Protein AF-A0A250X9N7-F1 (afdb_monomer_lite)

Foldseek 3Di:
DDDDDDPPPPPPDDPPPPCPPVVVVVLVVLLVVLLPDQAAEAEADPVSVLLLALSSLSSLVSNCVNPNLQRYAYHDDDLPVCLVPHDNLNHDYPDPVSVPPSQVVCCVPQRRVRSSVSVNVSSVVNVVVVVVVVCDPPPPD

Sequence (141 aa):
MWSTCSLARPPKQHPYENRGCLLNDDVSNLGKVLEATKQTLFSLDTGYVSLNRILCLFEVWKTFEAKSPSGLCVLMLDVAELFNTFDISLANATQPADMERIPREIEENIGSVQLNLRLKDALVTSADHKASNRHGPGKDT

Secondary structure (DSSP, 8-state):
-------PPPP---TTS--HHHHHHHHHHHHHHHHHSS-EEEEPPTT-GGGGBHHHHHHHHHHHHHH-GGGEEEE-S-HHHHHHH--GGG-B-SSHHHHHHHHHHHHHHT-HHHHHHHHHHHHHHHHHHHHHTTSPPP---

Organism: NCBI:txid1157962

Radius of gyration: 22.57 Å; chains: 1; bounding box: 67×36×76 Å

pLDDT: mean 70.38, std 16.71, range [30.61, 89.88]

Structure (mmCIF, N/CA/C/O backbone):
data_AF-A0A250X9N7-F1
#
_entry.id   AF-A0A250X9N7-F1
#
loop_
_atom_site.group_PDB
_atom_site.id
_atom_site.type_symbol
_atom_site.label_atom_id
_atom_site.label_alt_id
_atom_site.label_comp_id
_atom_site.label_asym_id
_atom_site.label_entity_id
_atom_site.label_seq_id
_atom_site.pdbx_PDB_ins_code
_atom_site.Cartn_x
_atom_site.Cartn_y
_atom_site.Cartn_z
_atom_site.occupancy
_atom_site.B_iso_or_equiv
_atom_site.auth_seq_id
_atom_site.auth_comp_id
_atom_site.auth_asym_id
_atom_site.auth_atom_id
_atom_site.pdbx_PDB_model_num
ATOM 1 N N . MET A 1 1 ? -53.855 11.252 40.589 1.00 37.38 1 MET A N 1
ATOM 2 C CA . MET A 1 1 ? -52.931 10.271 39.982 1.00 37.38 1 MET A CA 1
ATOM 3 C C . MET A 1 1 ? -53.247 10.181 38.493 1.00 37.38 1 MET A C 1
ATOM 5 O O . MET A 1 1 ? -54.402 9.941 38.182 1.00 37.38 1 MET A O 1
ATOM 9 N N . TRP A 1 2 ? -52.219 10.408 37.654 1.00 30.61 2 TRP A N 1
ATOM 10 C CA . TRP A 1 2 ? -52.098 10.204 36.187 1.00 30.61 2 TRP A CA 1
ATOM 11 C C . TRP A 1 2 ? -52.883 11.222 35.327 1.00 30.61 2 TRP A C 1
ATOM 13 O O . TRP A 1 2 ? -54.099 11.165 35.256 1.00 30.61 2 TRP A O 1
ATOM 23 N N . SER A 1 3 ? -52.288 12.325 34.849 1.00 32.62 3 SER A N 1
ATOM 24 C CA . SER A 1 3 ? -51.246 12.505 33.808 1.00 32.62 3 SER A CA 1
ATOM 25 C C . SER A 1 3 ? -51.695 12.060 32.411 1.00 32.62 3 SER A C 1
ATOM 27 O O . SER A 1 3 ? -51.505 10.912 32.022 1.00 32.62 3 SER A O 1
ATOM 29 N N . THR A 1 4 ? -52.282 12.983 31.645 1.00 36.38 4 THR A N 1
ATOM 30 C CA . THR A 1 4 ? -52.492 12.842 30.198 1.00 36.38 4 THR A CA 1
ATOM 31 C C . THR A 1 4 ? -51.347 13.538 29.467 1.00 36.38 4 THR A C 1
ATOM 33 O O . THR A 1 4 ? -51.385 14.749 29.252 1.00 36.38 4 THR A O 1
ATOM 36 N N . CYS A 1 5 ? -50.316 12.772 29.102 1.00 33.03 5 CYS A N 1
ATOM 37 C CA . CYS A 1 5 ? -49.296 13.217 28.156 1.00 33.03 5 CYS A CA 1
ATOM 38 C C . CYS A 1 5 ? -49.833 13.119 26.725 1.00 33.03 5 CYS A C 1
ATOM 40 O O . CYS A 1 5 ? -50.339 12.084 26.293 1.00 33.03 5 CYS A O 1
ATOM 42 N N . SER A 1 6 ? -49.687 14.229 26.009 1.00 39.53 6 SER A N 1
ATOM 43 C CA . SER A 1 6 ? -49.978 14.439 24.599 1.00 39.53 6 SER A CA 1
ATOM 44 C C . SER A 1 6 ? -49.444 13.320 23.701 1.00 39.53 6 SER A C 1
ATOM 46 O O . SER A 1 6 ? -48.239 13.083 23.636 1.00 39.53 6 SER A O 1
ATOM 48 N N . LEU A 1 7 ? -50.331 12.697 22.923 1.00 42.03 7 LEU A N 1
ATOM 49 C CA . LEU A 1 7 ? -49.964 11.891 21.757 1.00 42.03 7 LEU A CA 1
ATOM 50 C C . LEU A 1 7 ? -49.553 12.818 20.603 1.00 42.03 7 LEU A C 1
ATOM 52 O O . LEU A 1 7 ? -50.269 12.976 19.616 1.00 42.03 7 LEU A O 1
ATOM 56 N N . ALA A 1 8 ? -48.381 13.440 20.725 1.00 41.56 8 ALA A N 1
ATOM 57 C CA . ALA A 1 8 ? -47.638 13.880 19.555 1.00 41.56 8 ALA A CA 1
ATOM 58 C C . ALA A 1 8 ? -46.999 12.628 18.940 1.00 41.56 8 ALA A C 1
ATOM 60 O O . ALA A 1 8 ? -46.197 11.953 19.587 1.00 41.56 8 ALA A O 1
ATOM 61 N N . ARG A 1 9 ? -47.381 12.274 17.705 1.00 40.34 9 ARG A N 1
ATOM 62 C CA . ARG A 1 9 ? -46.663 11.240 16.944 1.00 40.34 9 ARG A CA 1
ATOM 63 C C . ARG A 1 9 ? -45.192 11.661 16.860 1.00 40.34 9 ARG A C 1
ATOM 65 O O . ARG A 1 9 ? -44.951 12.795 16.440 1.00 40.34 9 ARG A O 1
ATOM 72 N N . PRO A 1 10 ? -44.223 10.797 17.200 1.00 42.75 10 PRO A N 1
ATOM 73 C CA . PRO A 1 10 ? -42.838 11.116 16.910 1.00 42.75 10 PRO A CA 1
ATOM 74 C C . PRO A 1 10 ? -42.681 11.273 15.388 1.00 42.75 10 PRO A C 1
ATOM 76 O O . PRO A 1 10 ? -43.303 10.516 14.626 1.00 42.75 10 PRO A O 1
ATOM 79 N N . PRO A 1 11 ? -41.900 12.260 14.916 1.00 40.66 11 PRO A N 1
ATOM 80 C CA . PRO A 1 11 ? -41.551 12.339 13.508 1.00 40.66 11 PRO A CA 1
ATOM 81 C C . PRO A 1 11 ? -40.846 11.037 13.126 1.00 40.66 11 PRO A C 1
ATOM 83 O O . PRO A 1 11 ? -40.051 10.502 13.898 1.00 40.66 11 PRO A O 1
ATOM 86 N N . LYS A 1 12 ? -41.181 10.498 11.950 1.00 44.81 12 LYS A N 1
ATOM 87 C CA . LYS A 1 12 ? -40.527 9.312 11.392 1.00 44.81 12 LYS A CA 1
ATOM 88 C C . LYS A 1 12 ? -39.020 9.571 11.369 1.00 44.81 12 LYS A C 1
ATOM 90 O O . LYS A 1 12 ? -38.553 10.353 10.545 1.00 44.81 12 LYS A O 1
ATOM 95 N N . GLN A 1 13 ? -38.284 8.947 12.283 1.00 39.59 13 GLN A N 1
ATOM 96 C CA . GLN A 1 13 ? -36.830 8.978 12.270 1.00 39.59 13 GLN A CA 1
ATOM 97 C C . GLN A 1 13 ? -36.371 8.301 10.978 1.00 39.59 13 GLN A C 1
ATOM 99 O O . GLN A 1 13 ? -36.675 7.135 10.720 1.00 39.59 13 GLN A O 1
ATOM 104 N N . HIS A 1 14 ? -35.706 9.074 10.124 1.00 41.53 14 HIS A N 1
ATOM 105 C CA . HIS A 1 14 ? -34.986 8.546 8.976 1.00 41.53 14 HIS A CA 1
ATOM 106 C C . HIS A 1 14 ? -33.895 7.579 9.479 1.00 41.53 14 HIS A C 1
ATOM 108 O O . HIS A 1 14 ? -33.244 7.876 10.480 1.00 41.53 14 HIS A O 1
ATOM 114 N N . PRO A 1 15 ? -33.631 6.452 8.795 1.00 43.22 15 PRO A N 1
ATOM 115 C CA . PRO A 1 15 ? -32.770 5.373 9.298 1.00 43.22 15 PRO A CA 1
ATOM 116 C C . PRO A 1 15 ? -31.260 5.697 9.298 1.00 43.22 15 PRO A C 1
ATOM 118 O O . PRO A 1 15 ? -30.433 4.792 9.302 1.00 43.22 15 PRO A O 1
ATOM 121 N N . TYR A 1 16 ? -30.866 6.971 9.278 1.00 43.56 16 TYR A N 1
ATOM 122 C CA . TYR A 1 16 ? -29.473 7.376 9.064 1.00 43.56 16 TYR A CA 1
ATOM 123 C C . TYR A 1 16 ? -28.760 7.924 10.305 1.00 43.56 16 TYR A C 1
ATOM 125 O O . TYR A 1 16 ? -27.580 8.257 10.201 1.00 43.56 16 TYR A O 1
ATOM 133 N N . GLU A 1 17 ? -29.424 7.993 11.461 1.00 39.72 17 GLU A N 1
ATOM 134 C CA . GLU A 1 17 ? -28.874 8.625 12.674 1.00 39.72 17 GLU A CA 1
ATOM 135 C C . GLU A 1 17 ? -28.034 7.695 13.569 1.00 39.72 17 GLU A C 1
ATOM 137 O O . GLU A 1 17 ? -27.679 8.068 14.680 1.00 39.72 17 GLU A O 1
ATOM 142 N N . ASN A 1 18 ? -27.637 6.509 13.093 1.00 41.56 18 ASN A N 1
ATOM 143 C CA . ASN A 1 18 ? -26.792 5.591 13.872 1.00 41.56 18 ASN A CA 1
ATOM 144 C C . ASN A 1 18 ? -25.655 4.966 13.038 1.00 41.56 18 ASN A C 1
ATOM 146 O O . ASN A 1 18 ? -25.489 3.752 12.971 1.00 41.56 18 ASN A O 1
ATOM 150 N N . ARG A 1 19 ? -24.866 5.805 12.351 1.00 43.62 19 ARG A N 1
ATOM 151 C CA . ARG A 1 19 ? -23.739 5.370 11.495 1.00 43.62 19 ARG A CA 1
ATOM 152 C C . ARG A 1 19 ? -22.372 5.319 12.188 1.00 43.62 19 ARG A C 1
ATOM 154 O O . ARG A 1 19 ? -21.379 5.082 11.520 1.00 43.62 19 ARG A O 1
ATOM 161 N N . GLY A 1 20 ? -22.298 5.495 13.508 1.00 42.78 20 GLY A N 1
ATOM 162 C CA . GLY A 1 20 ? -21.026 5.367 14.236 1.00 42.78 20 GLY A CA 1
ATOM 163 C C . GLY A 1 20 ? -20.526 3.920 14.344 1.00 42.78 20 GLY A C 1
ATOM 164 O O . GLY A 1 20 ? -19.326 3.678 14.304 1.00 42.78 20 GLY A O 1
ATOM 165 N N . CYS A 1 21 ? -21.444 2.953 14.443 1.00 42.19 21 CYS A N 1
ATOM 166 C CA . CYS A 1 21 ? -21.114 1.543 14.687 1.00 42.19 21 CYS A CA 1
ATOM 167 C C . CYS A 1 21 ? -20.898 0.734 13.395 1.00 42.19 21 CYS A C 1
ATOM 169 O O . CYS A 1 21 ? -20.044 -0.139 13.367 1.00 42.19 21 CYS A O 1
ATOM 171 N N . LEU A 1 22 ? -21.622 1.062 12.317 1.00 46.16 22 LEU A N 1
ATOM 172 C CA . LEU A 1 22 ? -21.550 0.353 11.028 1.00 46.16 22 LEU A CA 1
ATOM 173 C C . LEU A 1 22 ? -20.207 0.537 10.292 1.00 46.16 22 LEU A C 1
ATOM 175 O O . LEU A 1 22 ? -19.823 -0.308 9.497 1.00 46.16 22 LEU A O 1
ATOM 179 N N . LEU A 1 23 ? -19.477 1.624 10.553 1.00 51.03 23 LEU A N 1
ATOM 180 C CA . LEU A 1 23 ? -18.278 1.983 9.781 1.00 51.03 23 LEU A CA 1
ATOM 181 C C . LEU A 1 23 ? -16.998 1.287 10.273 1.00 51.03 23 LEU A C 1
ATOM 183 O O . LEU A 1 23 ? -16.144 0.921 9.467 1.00 51.03 23 LEU A O 1
ATOM 187 N N . ASN A 1 24 ? -16.880 1.048 11.586 1.00 53.19 24 ASN A N 1
ATOM 188 C CA . ASN A 1 24 ? -15.830 0.174 12.124 1.00 53.19 24 ASN A CA 1
ATOM 189 C C . ASN A 1 24 ? -16.007 -1.264 11.621 1.00 53.19 24 ASN A C 1
ATOM 191 O O . ASN A 1 24 ? -15.014 -1.953 11.373 1.00 53.19 24 ASN A O 1
ATOM 195 N N . ASP A 1 25 ? -17.258 -1.691 11.427 1.00 61.44 25 ASP A N 1
ATOM 196 C CA . ASP A 1 25 ? -17.566 -2.974 10.805 1.00 61.44 25 ASP A CA 1
ATOM 197 C C . ASP A 1 25 ? -17.127 -2.991 9.338 1.00 61.44 25 ASP A C 1
ATOM 199 O O . ASP A 1 25 ? -16.530 -3.976 8.922 1.00 61.44 25 ASP A O 1
ATOM 203 N N . ASP A 1 26 ? -17.320 -1.917 8.565 1.00 73.50 26 ASP A N 1
ATOM 204 C CA . ASP A 1 26 ? -16.943 -1.878 7.144 1.00 73.50 26 ASP A CA 1
ATOM 205 C C . ASP A 1 26 ? -15.431 -2.046 6.917 1.00 73.50 26 ASP A C 1
ATOM 207 O O . ASP A 1 26 ? -15.021 -2.883 6.109 1.00 73.50 26 ASP A O 1
ATOM 211 N N . VAL A 1 27 ? -14.580 -1.325 7.658 1.00 75.69 27 VAL A N 1
ATOM 212 C CA . VAL A 1 27 ? -13.115 -1.458 7.511 1.00 75.69 27 VAL A CA 1
ATOM 213 C C . VAL A 1 27 ? -12.611 -2.793 8.069 1.00 75.69 27 VAL A C 1
ATOM 215 O O . VAL A 1 27 ? -11.738 -3.430 7.474 1.00 75.69 27 VAL A O 1
ATOM 218 N N . SER A 1 28 ? -13.204 -3.279 9.162 1.00 76.62 28 SER A N 1
ATOM 219 C CA . SER A 1 28 ? -12.893 -4.611 9.697 1.00 76.62 28 SER A CA 1
ATOM 220 C C . SER A 1 28 ? -13.314 -5.725 8.733 1.00 76.62 28 SER A C 1
ATOM 222 O O . SER A 1 28 ? -12.595 -6.708 8.552 1.00 76.62 28 SER A O 1
ATOM 224 N N . ASN A 1 29 ? -14.468 -5.578 8.080 1.00 83.44 29 ASN A N 1
ATOM 225 C CA . ASN A 1 29 ? -14.960 -6.509 7.069 1.00 83.44 29 ASN A CA 1
ATOM 226 C C . ASN A 1 29 ? -14.088 -6.467 5.815 1.00 83.44 29 ASN A C 1
ATOM 228 O O . ASN A 1 29 ? -13.787 -7.524 5.264 1.00 83.44 29 ASN A O 1
ATOM 232 N N . LEU A 1 30 ? -13.617 -5.286 5.407 1.00 82.44 30 LEU A N 1
ATOM 233 C CA . LEU A 1 30 ? -12.652 -5.147 4.321 1.00 82.44 30 LEU A CA 1
ATOM 234 C C . LEU A 1 30 ? -11.353 -5.903 4.628 1.00 82.44 30 LEU A C 1
ATOM 236 O O . LEU A 1 30 ? -10.874 -6.642 3.774 1.00 82.44 30 LEU A O 1
ATOM 240 N N . GLY A 1 31 ? -10.836 -5.810 5.858 1.00 83.44 31 GLY A N 1
ATOM 241 C CA . GLY A 1 31 ? -9.688 -6.609 6.305 1.00 83.44 31 GLY A CA 1
ATOM 242 C C . GLY A 1 31 ? -9.908 -8.116 6.116 1.00 83.44 31 GLY A C 1
ATOM 243 O O . GLY A 1 31 ? -9.108 -8.781 5.461 1.00 83.44 31 GLY A O 1
ATOM 244 N N . LYS A 1 32 ? -11.051 -8.639 6.578 1.00 85.50 32 LYS A N 1
ATOM 245 C CA . LYS A 1 32 ? -11.419 -10.061 6.408 1.00 85.50 32 LYS A CA 1
ATOM 246 C C . LYS A 1 32 ? -11.554 -10.471 4.938 1.00 85.50 32 LYS A C 1
ATOM 248 O O . LYS A 1 32 ? -11.154 -11.569 4.558 1.00 85.50 32 LYS A O 1
ATOM 253 N N . VAL A 1 33 ? -12.121 -9.604 4.096 1.00 86.50 33 VAL A N 1
ATOM 254 C CA . VAL A 1 33 ? -12.227 -9.848 2.647 1.00 86.50 33 VAL A CA 1
ATOM 255 C C . VAL A 1 33 ? -10.837 -9.917 2.020 1.00 86.50 33 VAL A C 1
ATOM 257 O O . VAL A 1 33 ? -10.560 -10.808 1.216 1.00 86.50 33 VAL A O 1
ATOM 260 N N . LEU A 1 34 ? -9.936 -9.015 2.406 1.00 87.31 34 LEU A N 1
ATOM 261 C CA . LEU A 1 34 ? -8.560 -9.040 1.930 1.00 87.31 34 LEU A CA 1
ATOM 262 C C . LEU A 1 34 ? -7.857 -10.320 2.374 1.00 87.31 34 LEU A C 1
ATOM 264 O O . LEU A 1 34 ? -7.209 -10.938 1.546 1.00 87.31 34 LEU A O 1
ATOM 268 N N . GLU A 1 35 ? -8.035 -10.796 3.599 1.00 86.56 35 GLU A N 1
ATOM 269 C CA . GLU A 1 35 ? -7.468 -12.082 4.034 1.00 86.56 35 GLU A CA 1
ATOM 270 C C . GLU A 1 35 ? -7.998 -13.278 3.223 1.00 86.56 35 GLU A C 1
ATOM 272 O O . GLU A 1 35 ? -7.233 -14.177 2.877 1.00 86.56 35 GLU A O 1
ATOM 277 N N . ALA A 1 36 ? -9.287 -13.275 2.869 1.00 87.06 36 ALA A N 1
ATOM 278 C CA . ALA A 1 36 ? -9.930 -14.376 2.147 1.00 87.06 36 ALA A CA 1
ATOM 279 C C . ALA A 1 36 ? -9.638 -14.407 0.633 1.00 87.06 36 ALA A C 1
ATOM 281 O O . ALA A 1 36 ? -9.808 -15.441 -0.017 1.00 87.06 36 ALA A O 1
ATOM 282 N N . THR A 1 37 ? -9.239 -13.282 0.037 1.00 86.38 37 THR A N 1
ATOM 283 C CA . THR A 1 37 ? -8.905 -13.220 -1.396 1.00 86.38 37 THR A CA 1
ATOM 284 C C . THR A 1 37 ? -7.537 -13.839 -1.677 1.00 86.38 37 THR A C 1
ATOM 286 O O . THR A 1 37 ? -6.686 -13.924 -0.803 1.00 86.38 37 THR A O 1
ATOM 289 N N . LYS A 1 38 ? -7.277 -14.256 -2.925 1.00 85.88 38 LYS A N 1
ATOM 290 C CA . LYS A 1 38 ? -5.954 -14.773 -3.328 1.00 85.88 38 LYS A CA 1
ATOM 291 C C . LYS A 1 38 ? -4.943 -13.659 -3.605 1.00 85.88 38 LYS A C 1
ATOM 293 O O . LYS A 1 38 ? -3.760 -13.819 -3.330 1.00 85.88 38 LYS A O 1
ATOM 298 N N . GLN A 1 39 ? -5.397 -12.551 -4.178 1.00 86.69 39 GLN A N 1
ATOM 299 C CA . GLN A 1 39 ? -4.553 -11.437 -4.599 1.00 86.69 39 GLN A CA 1
ATOM 300 C C . GLN A 1 39 ? -5.383 -10.153 -4.627 1.00 86.69 39 GLN A C 1
ATOM 302 O O . GLN A 1 39 ? -6.586 -10.210 -4.883 1.00 86.69 39 GLN A O 1
ATOM 307 N N . THR A 1 40 ? -4.731 -9.016 -4.408 1.00 88.88 40 THR A N 1
ATOM 308 C CA . THR A 1 40 ? -5.321 -7.683 -4.542 1.00 88.88 40 THR A CA 1
ATOM 309 C C . THR A 1 40 ? -4.761 -7.023 -5.795 1.00 88.88 40 THR A C 1
ATOM 311 O O . THR A 1 40 ? -3.544 -6.962 -5.980 1.00 88.88 40 THR A O 1
ATOM 314 N N . LEU A 1 41 ? -5.646 -6.542 -6.669 1.00 87.25 41 LEU A N 1
ATOM 315 C CA . LEU A 1 41 ? -5.271 -5.777 -7.853 1.00 87.25 41 LEU A CA 1
ATOM 316 C C . LEU A 1 41 ? -5.334 -4.289 -7.526 1.00 87.25 41 LEU A C 1
ATOM 318 O O . LEU A 1 41 ? -6.411 -3.763 -7.256 1.00 87.25 41 LEU A O 1
ATOM 322 N N . PHE A 1 42 ? -4.197 -3.610 -7.597 1.00 86.25 42 PHE A N 1
ATOM 323 C CA . PHE A 1 42 ? -4.108 -2.182 -7.346 1.00 86.25 42 PHE A CA 1
ATOM 324 C C . PHE A 1 42 ? -3.843 -1.436 -8.652 1.00 86.25 42 PHE A C 1
ATOM 326 O O . PHE A 1 42 ? -2.767 -1.536 -9.237 1.00 86.25 42 PHE A O 1
ATOM 333 N N . SER A 1 43 ? -4.862 -0.731 -9.147 1.00 82.56 43 SER A N 1
ATOM 334 C CA . SER A 1 43 ? -4.784 0.021 -10.399 1.00 82.56 43 SER A CA 1
ATOM 335 C C . SER A 1 43 ? -4.479 1.487 -10.121 1.00 82.56 43 SER A C 1
ATOM 337 O O . SER A 1 43 ? -5.252 2.180 -9.455 1.00 82.56 43 SER A O 1
ATOM 339 N N . LEU A 1 44 ? -3.367 1.957 -10.673 1.00 78.94 44 LEU A N 1
ATOM 340 C CA . LEU A 1 44 ? -2.922 3.339 -10.614 1.00 78.94 44 LEU A CA 1
ATOM 341 C C . LEU A 1 44 ? -3.247 4.029 -11.937 1.00 78.94 44 LEU A C 1
ATOM 343 O O . LEU A 1 44 ? -2.801 3.604 -13.005 1.00 78.94 44 LEU A O 1
ATOM 347 N N . ASP A 1 45 ? -4.052 5.081 -11.847 1.00 74.62 45 ASP A N 1
ATOM 348 C CA . ASP A 1 45 ? -4.310 6.000 -12.946 1.00 74.62 45 ASP A CA 1
ATOM 349 C C . ASP A 1 45 ? -3.125 6.958 -13.148 1.00 74.62 45 ASP A C 1
ATOM 351 O O . ASP A 1 45 ? -2.221 7.043 -12.319 1.00 74.62 45 ASP A O 1
ATOM 355 N N . THR A 1 46 ? -3.124 7.698 -14.259 1.00 69.19 46 THR A N 1
ATOM 356 C CA . THR A 1 46 ? -2.067 8.675 -14.588 1.00 69.19 46 THR A CA 1
ATOM 357 C C . THR A 1 46 ? -1.936 9.806 -13.567 1.00 69.19 46 THR A C 1
ATOM 359 O O . THR A 1 46 ? -0.936 10.506 -13.574 1.00 69.19 46 THR A O 1
ATOM 362 N N . GLY A 1 47 ? -2.951 10.024 -12.726 1.00 67.56 47 GLY A N 1
ATOM 363 C CA . GLY A 1 47 ? -2.930 11.026 -11.658 1.00 67.56 47 GLY A CA 1
ATOM 364 C C . GLY A 1 47 ? -2.591 10.461 -10.280 1.00 67.56 47 GLY A C 1
ATOM 365 O O . GLY A 1 47 ? -2.601 11.215 -9.310 1.00 67.56 47 GLY A O 1
ATOM 366 N N . TYR A 1 48 ? -2.352 9.149 -10.176 1.00 72.50 48 TYR A N 1
ATOM 367 C CA . TYR A 1 48 ? -2.064 8.443 -8.928 1.00 72.50 48 TYR A CA 1
ATOM 368 C C . TYR A 1 48 ? -3.076 8.725 -7.805 1.00 72.50 48 TYR A C 1
ATOM 370 O O . TYR A 1 48 ? -2.753 8.666 -6.618 1.00 72.50 48 TYR A O 1
ATOM 378 N N . VAL A 1 49 ? -4.333 9.005 -8.163 1.00 73.19 49 VAL A N 1
ATOM 379 C CA . VAL A 1 49 ? -5.363 9.492 -7.232 1.00 73.19 49 VAL A CA 1
ATOM 380 C C . VAL A 1 49 ? -5.658 8.448 -6.160 1.00 73.19 49 VAL A C 1
ATOM 382 O O . VAL A 1 49 ? -5.947 8.796 -5.015 1.00 73.19 49 VAL A O 1
ATOM 385 N N . SER A 1 50 ? -5.542 7.167 -6.510 1.00 73.94 50 SER A N 1
ATOM 386 C CA . SER A 1 50 ? -5.704 6.043 -5.586 1.00 73.94 50 SER A CA 1
ATOM 387 C C . SER A 1 50 ? -4.706 6.074 -4.425 1.00 73.94 50 SER A C 1
ATOM 389 O O . SER A 1 50 ? -5.047 5.649 -3.330 1.00 73.94 50 SER A O 1
ATOM 391 N N . LEU A 1 51 ? -3.496 6.606 -4.614 1.00 73.62 51 LEU A N 1
ATOM 392 C CA . LEU A 1 51 ? -2.504 6.712 -3.535 1.00 73.62 51 LEU A CA 1
ATOM 393 C C . LEU A 1 51 ? -2.795 7.847 -2.566 1.00 73.62 51 LEU A C 1
ATOM 395 O O . LEU A 1 51 ? -2.421 7.777 -1.400 1.00 73.62 51 LEU A O 1
ATOM 399 N N . ASN A 1 52 ? -3.549 8.841 -3.026 1.00 76.44 52 ASN A N 1
ATOM 400 C CA . ASN A 1 52 ? -4.051 9.914 -2.184 1.00 76.44 52 ASN A CA 1
ATOM 401 C C . ASN A 1 52 ? -5.296 9.487 -1.393 1.00 76.44 52 ASN A C 1
ATOM 403 O O . ASN A 1 52 ? -5.941 10.339 -0.789 1.00 76.44 52 ASN A O 1
ATOM 407 N N . ARG A 1 53 ? -5.681 8.201 -1.410 1.00 81.88 53 ARG A N 1
ATOM 408 C CA . ARG A 1 53 ? -6.829 7.674 -0.664 1.00 81.88 53 ARG A CA 1
ATOM 409 C C . ARG A 1 53 ? -6.369 6.763 0.462 1.00 81.88 53 ARG A C 1
ATOM 411 O O . ARG A 1 53 ? -5.827 5.688 0.226 1.00 81.88 53 ARG A O 1
ATOM 418 N N . ILE A 1 54 ? -6.689 7.147 1.692 1.00 81.00 54 ILE A N 1
ATOM 419 C CA . ILE A 1 54 ? -6.278 6.424 2.901 1.00 81.00 54 ILE A CA 1
ATOM 420 C C . ILE A 1 54 ? -6.791 4.978 2.935 1.00 81.00 54 ILE A C 1
ATOM 422 O O . ILE A 1 5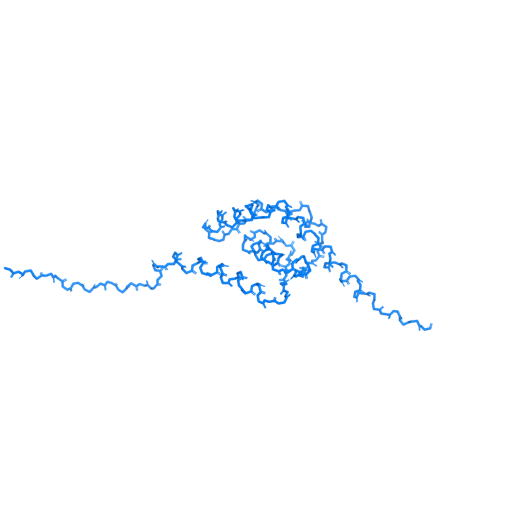4 ? -6.097 4.080 3.402 1.00 81.00 54 ILE A O 1
ATOM 426 N N . LEU A 1 55 ? -7.985 4.731 2.387 1.00 82.94 55 LEU A N 1
ATOM 427 C CA . LEU A 1 55 ? -8.558 3.386 2.306 1.00 82.94 55 LEU A CA 1
ATOM 428 C C . LEU A 1 55 ? -7.760 2.484 1.361 1.00 82.94 55 LEU A C 1
ATOM 430 O O . LEU A 1 55 ? -7.547 1.318 1.669 1.00 82.94 55 LEU A O 1
ATOM 434 N N . CYS A 1 56 ? -7.242 3.025 0.259 1.00 84.50 56 CYS A N 1
ATOM 435 C CA . CYS A 1 56 ? -6.363 2.268 -0.625 1.00 84.50 56 CYS A CA 1
ATOM 436 C C . CYS A 1 56 ? -5.047 1.908 0.076 1.00 84.50 56 CYS A C 1
ATOM 438 O O . CYS A 1 56 ? -4.538 0.805 -0.105 1.00 84.50 56 CYS A O 1
ATOM 440 N N . LEU A 1 57 ? -4.518 2.795 0.926 1.00 83.44 57 LEU A N 1
ATOM 441 C CA . LEU A 1 57 ? -3.343 2.486 1.747 1.00 83.44 57 LEU A CA 1
ATOM 442 C C . LEU A 1 57 ? -3.622 1.374 2.757 1.00 83.44 57 LEU A C 1
ATOM 444 O O . LEU A 1 57 ? -2.790 0.484 2.930 1.00 83.44 57 LEU A O 1
ATOM 448 N N . PHE A 1 58 ? -4.800 1.395 3.383 1.00 86.19 58 PHE A N 1
ATOM 449 C CA . PHE A 1 58 ? -5.249 0.319 4.259 1.00 86.19 58 PHE A CA 1
ATOM 450 C C . PHE A 1 58 ? -5.343 -1.015 3.508 1.00 86.19 58 PHE A C 1
ATOM 452 O O . PHE A 1 58 ? -4.831 -2.023 3.989 1.00 86.19 58 PHE A O 1
ATOM 459 N N . GLU A 1 59 ? -5.927 -1.029 2.307 1.00 88.12 59 GLU A N 1
ATOM 460 C CA . GLU A 1 59 ? -6.025 -2.237 1.481 1.00 88.12 59 GLU A CA 1
ATOM 461 C C . GLU A 1 59 ? -4.651 -2.796 1.100 1.00 88.12 59 GLU A C 1
ATOM 463 O O . GLU A 1 59 ? -4.419 -4.005 1.194 1.00 88.12 59 GLU A O 1
ATOM 468 N N . VAL A 1 60 ? -3.721 -1.922 0.706 1.00 87.25 60 VAL A N 1
ATOM 469 C CA . VAL A 1 60 ? -2.330 -2.280 0.401 1.00 87.25 60 VAL A CA 1
ATOM 470 C C . VAL A 1 60 ? -1.650 -2.875 1.634 1.00 87.25 60 VAL A C 1
ATOM 472 O O . VAL A 1 60 ? -1.090 -3.970 1.559 1.00 87.25 60 VAL A O 1
ATOM 475 N N . TRP A 1 61 ? -1.742 -2.201 2.782 1.00 88.12 61 TRP A N 1
ATOM 476 C CA . TRP A 1 61 ? -1.157 -2.674 4.035 1.00 88.12 61 TRP A CA 1
ATOM 477 C C . TRP A 1 61 ? -1.720 -4.036 4.454 1.00 88.12 61 TRP A C 1
ATOM 479 O O . TRP A 1 61 ? -0.946 -4.972 4.660 1.00 88.12 61 TRP A O 1
ATOM 489 N N . LYS A 1 62 ? -3.048 -4.187 4.507 1.00 89.88 62 LYS A N 1
ATOM 490 C CA . LYS A 1 62 ? -3.701 -5.452 4.877 1.00 89.88 62 LYS A CA 1
ATOM 491 C C . LYS A 1 62 ? -3.428 -6.572 3.884 1.00 89.88 62 LYS A C 1
ATOM 493 O O . LYS A 1 62 ? -3.296 -7.728 4.276 1.00 89.88 62 LYS A O 1
ATOM 498 N N . THR A 1 63 ? -3.245 -6.246 2.608 1.00 89.88 63 THR A N 1
ATOM 499 C CA . THR A 1 63 ? -2.774 -7.222 1.621 1.00 89.88 63 THR A CA 1
ATOM 500 C C . THR A 1 63 ? -1.362 -7.702 1.948 1.00 89.88 63 THR A C 1
ATOM 502 O O . THR A 1 63 ? -1.116 -8.907 1.923 1.00 89.88 63 THR A O 1
ATOM 505 N N . PHE A 1 64 ? -0.438 -6.797 2.280 1.00 87.69 64 PHE A N 1
ATOM 506 C CA . PHE A 1 64 ? 0.924 -7.180 2.657 1.00 87.69 64 PHE A CA 1
ATOM 507 C C . PHE A 1 64 ? 0.984 -7.974 3.955 1.00 87.69 64 PHE A C 1
ATOM 509 O O . PHE A 1 64 ? 1.797 -8.891 4.052 1.00 87.69 64 PHE A O 1
ATOM 516 N N . GLU A 1 65 ? 0.141 -7.640 4.929 1.00 87.25 65 GLU A N 1
ATOM 517 C CA . GLU A 1 65 ? 0.019 -8.385 6.181 1.00 87.25 65 GLU A CA 1
ATOM 518 C C . GLU A 1 65 ? -0.451 -9.822 5.920 1.00 87.25 65 GLU A C 1
ATOM 520 O O . GLU A 1 65 ? 0.186 -10.770 6.372 1.00 87.25 65 GLU A O 1
ATOM 525 N N . ALA A 1 66 ? -1.501 -9.993 5.114 1.00 86.62 66 ALA A N 1
ATOM 526 C CA . ALA A 1 66 ? -2.071 -11.308 4.841 1.00 86.62 66 ALA A CA 1
ATOM 527 C C . ALA A 1 66 ? -1.233 -12.162 3.871 1.00 86.62 66 ALA A C 1
ATOM 529 O O . ALA A 1 66 ? -1.259 -13.389 3.948 1.00 86.62 66 ALA A O 1
ATOM 530 N N . LYS A 1 67 ? -0.529 -11.542 2.913 1.00 84.12 67 LYS A N 1
ATOM 531 C CA . LYS A 1 67 ? -0.015 -12.249 1.724 1.00 84.12 67 LYS A CA 1
ATOM 532 C C . LYS A 1 67 ? 1.413 -11.910 1.3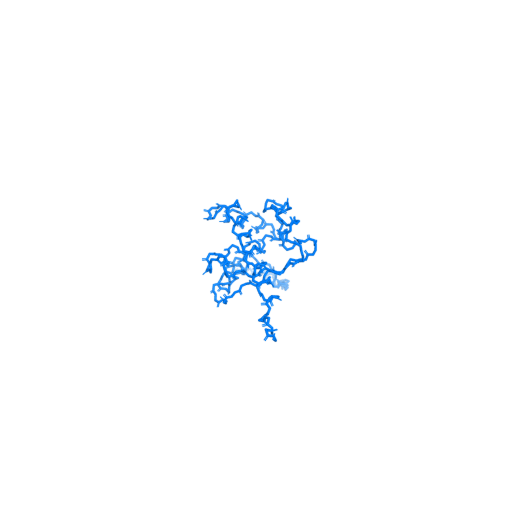14 1.00 84.12 67 LYS A C 1
ATOM 534 O O . LYS A 1 67 ? 1.869 -12.426 0.296 1.00 84.12 67 LYS A O 1
ATOM 539 N N . SER A 1 68 ? 2.128 -11.069 2.067 1.00 80.75 68 SER A N 1
ATOM 540 C CA . SER A 1 68 ? 3.439 -10.532 1.657 1.00 80.75 68 SER A CA 1
ATOM 541 C C . SER A 1 68 ? 3.358 -9.693 0.352 1.00 80.75 68 SER A C 1
ATOM 543 O O . SER A 1 68 ? 2.273 -9.534 -0.216 1.00 80.75 68 SER A O 1
ATOM 545 N N . PRO A 1 69 ? 4.466 -9.101 -0.148 1.00 76.62 69 PRO A N 1
ATOM 546 C CA . PRO A 1 69 ? 4.435 -8.238 -1.338 1.00 76.62 69 PRO A CA 1
ATOM 547 C C . PRO A 1 69 ? 3.876 -8.893 -2.611 1.00 76.62 69 PRO A C 1
ATOM 549 O O . PRO A 1 69 ? 3.272 -8.210 -3.432 1.00 76.62 69 PRO A O 1
ATOM 552 N N . SER A 1 70 ? 4.000 -10.216 -2.760 1.00 75.81 70 SER A N 1
ATOM 553 C CA . SER A 1 70 ? 3.484 -10.977 -3.912 1.00 75.81 70 SER A CA 1
ATOM 554 C C . SER A 1 70 ? 1.951 -11.035 -3.987 1.00 75.81 70 SER A C 1
ATOM 556 O O . SER A 1 70 ? 1.384 -11.317 -5.048 1.00 75.81 70 SER A O 1
ATOM 558 N N . GLY A 1 71 ? 1.266 -10.747 -2.878 1.00 82.31 71 GLY A N 1
ATOM 559 C CA . GLY A 1 71 ? -0.188 -10.657 -2.821 1.00 82.31 71 GLY A CA 1
ATOM 560 C C . GLY A 1 71 ? -0.769 -9.398 -3.462 1.00 82.31 71 GLY A C 1
ATOM 561 O O . GLY A 1 71 ? -1.982 -9.348 -3.667 1.00 82.31 71 GLY A O 1
ATOM 562 N N . LEU A 1 72 ? 0.062 -8.405 -3.790 1.00 85.69 72 LEU A N 1
ATOM 563 C CA . LEU A 1 72 ? -0.347 -7.180 -4.466 1.00 85.69 72 LEU A CA 1
ATOM 564 C C . LEU A 1 72 ? 0.125 -7.206 -5.924 1.00 85.69 72 LEU A C 1
ATOM 566 O O . LEU A 1 72 ? 1.318 -7.293 -6.198 1.00 85.69 72 LEU A O 1
ATOM 570 N N . CYS A 1 73 ? -0.810 -7.104 -6.864 1.00 85.12 73 CYS A N 1
ATOM 571 C CA . CYS A 1 73 ? -0.507 -6.903 -8.278 1.00 85.12 73 CYS A CA 1
ATOM 572 C C . CYS A 1 73 ? -0.772 -5.445 -8.631 1.00 85.12 73 CYS A C 1
ATOM 574 O O . CYS A 1 73 ? -1.904 -4.983 -8.481 1.00 85.12 73 CYS A O 1
ATOM 576 N N . VAL A 1 74 ? 0.245 -4.722 -9.106 1.00 83.12 74 VAL A N 1
ATOM 577 C CA . VAL A 1 74 ? 0.086 -3.308 -9.452 1.00 83.12 74 VAL A CA 1
ATOM 578 C C . VAL A 1 74 ? -0.026 -3.114 -10.962 1.00 83.12 74 VAL A C 1
ATOM 580 O O . VAL A 1 74 ? 0.867 -3.458 -11.743 1.00 83.12 74 VAL A O 1
ATOM 583 N N . LEU A 1 75 ? -1.141 -2.522 -11.389 1.00 79.50 75 LEU A N 1
ATOM 584 C CA . LEU A 1 75 ? -1.340 -2.063 -12.757 1.00 79.50 75 LEU A CA 1
ATOM 585 C C . LEU A 1 75 ? -1.080 -0.568 -12.830 1.00 79.50 75 LEU A C 1
ATOM 587 O O . LEU A 1 75 ? -1.835 0.224 -12.284 1.00 79.50 75 LEU A O 1
ATOM 591 N N . MET A 1 76 ? -0.026 -0.193 -13.545 1.00 75.19 76 MET A N 1
ATOM 592 C CA . MET A 1 76 ? 0.307 1.203 -13.787 1.00 75.19 76 MET A CA 1
ATOM 593 C C . MET A 1 76 ? 0.870 1.425 -15.189 1.00 75.19 76 MET A C 1
ATOM 595 O O . MET A 1 76 ? 1.295 0.466 -15.849 1.00 75.19 76 MET A O 1
ATOM 599 N N . LEU A 1 77 ? 0.866 2.695 -15.601 1.00 66.12 77 LEU A N 1
ATOM 600 C CA . LEU A 1 77 ? 1.377 3.165 -16.888 1.00 66.12 77 LEU A CA 1
ATOM 601 C C . LEU A 1 77 ? 2.852 3.592 -16.817 1.00 66.12 77 LEU A C 1
ATOM 603 O O . LEU A 1 77 ? 3.604 3.208 -17.707 1.00 66.12 77 LEU A O 1
ATOM 607 N N . ASP A 1 78 ? 3.274 4.288 -15.753 1.00 70.38 78 ASP A N 1
ATOM 608 C CA . ASP A 1 78 ? 4.669 4.724 -15.564 1.00 70.38 78 ASP A CA 1
ATOM 609 C C . ASP A 1 78 ? 5.141 4.571 -14.109 1.00 70.38 78 ASP A C 1
ATOM 611 O O . ASP A 1 78 ? 4.624 5.221 -13.198 1.00 70.38 78 ASP A O 1
ATOM 615 N N . VAL A 1 79 ? 6.134 3.698 -13.914 1.00 66.00 79 VAL A N 1
ATOM 616 C CA . VAL A 1 79 ? 6.730 3.349 -12.618 1.00 66.00 79 VAL A CA 1
ATOM 617 C C . VAL A 1 79 ? 7.586 4.489 -12.060 1.00 66.00 79 VAL A C 1
ATOM 619 O O . VAL A 1 79 ? 7.553 4.728 -10.857 1.00 66.00 79 VAL A O 1
ATOM 622 N N . ALA A 1 80 ? 8.344 5.200 -12.900 1.00 67.19 80 ALA A N 1
ATOM 623 C CA . ALA A 1 80 ? 9.398 6.108 -12.443 1.00 67.19 80 ALA A CA 1
ATOM 624 C C . ALA A 1 80 ? 8.844 7.338 -11.710 1.00 67.19 80 ALA A C 1
ATOM 626 O O . ALA A 1 80 ? 9.415 7.790 -10.716 1.00 67.19 80 ALA A O 1
ATOM 627 N N . GLU A 1 81 ? 7.709 7.855 -12.171 1.00 66.12 81 GLU A N 1
ATOM 628 C CA . GLU A 1 81 ? 7.056 9.021 -11.578 1.00 66.12 81 GLU A CA 1
ATOM 629 C C . GLU A 1 81 ? 6.486 8.711 -10.181 1.00 66.12 81 GLU A C 1
ATOM 631 O O . GLU A 1 81 ? 6.564 9.545 -9.275 1.00 66.12 81 GLU A O 1
ATOM 636 N N . LEU A 1 82 ? 6.032 7.477 -9.943 1.00 68.75 82 LEU A N 1
ATOM 637 C CA . LEU A 1 82 ? 5.462 7.083 -8.655 1.00 68.75 82 LEU A CA 1
ATOM 638 C C . LEU A 1 82 ? 6.483 7.043 -7.516 1.00 68.75 82 LEU A C 1
ATOM 640 O O . LEU A 1 82 ? 6.185 7.420 -6.382 1.00 68.75 82 LEU A O 1
ATOM 644 N N . PHE A 1 83 ? 7.706 6.603 -7.811 1.00 66.94 83 PHE A N 1
ATOM 645 C CA . PHE A 1 83 ? 8.765 6.476 -6.806 1.00 66.94 83 PHE A CA 1
ATOM 646 C C . PHE A 1 83 ? 9.138 7.808 -6.144 1.00 66.94 83 PHE A C 1
ATOM 648 O O . PHE A 1 83 ? 9.617 7.792 -5.003 1.00 66.94 83 PHE A O 1
ATOM 655 N N . ASN A 1 84 ? 8.905 8.916 -6.855 1.00 66.06 84 ASN A N 1
ATOM 656 C CA . ASN A 1 84 ? 9.251 10.275 -6.446 1.00 66.06 84 ASN A CA 1
ATOM 657 C C . ASN A 1 84 ? 8.072 11.052 -5.846 1.00 66.06 84 ASN A C 1
ATOM 659 O O . ASN A 1 84 ? 8.295 12.024 -5.132 1.00 66.06 84 ASN A O 1
ATOM 663 N N . THR A 1 85 ? 6.835 10.655 -6.150 1.00 66.19 85 THR A N 1
ATOM 664 C CA . THR A 1 85 ? 5.623 11.421 -5.812 1.00 66.19 85 THR A CA 1
ATOM 665 C C . THR A 1 85 ? 4.834 10.832 -4.650 1.00 66.19 85 THR A C 1
ATOM 667 O O . THR A 1 85 ? 4.032 11.537 -4.042 1.00 66.19 85 THR A O 1
ATOM 670 N N . PHE A 1 86 ? 5.046 9.556 -4.326 1.00 67.88 86 PHE A N 1
ATOM 671 C CA . PHE A 1 86 ? 4.253 8.895 -3.303 1.00 67.88 86 PHE A CA 1
ATOM 672 C C . PHE A 1 86 ? 4.709 9.240 -1.880 1.00 67.88 86 PHE A C 1
ATOM 674 O O . PHE A 1 86 ? 5.798 8.855 -1.448 1.00 67.88 86 PHE A O 1
ATOM 681 N N . ASP A 1 87 ? 3.820 9.902 -1.140 1.00 69.38 87 ASP A N 1
ATOM 682 C CA . ASP A 1 87 ? 3.943 10.159 0.289 1.00 69.38 87 ASP A CA 1
ATOM 683 C C . ASP A 1 87 ? 2.610 9.852 0.991 1.00 69.38 87 ASP A C 1
ATOM 685 O O . ASP A 1 87 ? 1.588 10.489 0.734 1.00 69.38 87 ASP A O 1
ATOM 689 N N . ILE A 1 88 ? 2.629 8.872 1.900 1.00 68.31 88 ILE A N 1
ATOM 690 C CA . ILE A 1 88 ? 1.475 8.466 2.719 1.00 68.31 88 ILE A CA 1
ATOM 691 C C . ILE A 1 88 ? 0.926 9.637 3.541 1.00 68.31 88 ILE A C 1
ATOM 693 O O . ILE A 1 88 ? -0.276 9.679 3.798 1.00 68.31 88 ILE A O 1
ATOM 697 N N . SER A 1 89 ? 1.770 10.600 3.924 1.00 68.56 89 SER A N 1
ATOM 698 C CA . SER A 1 89 ? 1.343 11.769 4.698 1.00 68.56 89 SER A CA 1
ATOM 699 C C . SER A 1 89 ? 0.359 12.668 3.938 1.00 68.56 89 SER A C 1
ATOM 701 O O . SER A 1 89 ? -0.393 13.422 4.554 1.00 68.56 89 SER A O 1
ATOM 703 N N . LEU A 1 90 ? 0.323 12.556 2.605 1.00 73.50 90 LEU A N 1
ATOM 704 C CA . LEU A 1 90 ? -0.562 13.319 1.725 1.00 73.50 90 LEU A CA 1
ATOM 705 C C . LEU A 1 90 ? -1.890 12.600 1.437 1.00 73.50 90 LEU A C 1
ATOM 707 O O . LEU A 1 90 ? -2.751 13.145 0.738 1.00 73.50 90 LEU A O 1
ATOM 711 N N . ALA A 1 91 ? -2.073 11.380 1.949 1.00 74.62 91 ALA A N 1
ATOM 712 C CA . ALA A 1 91 ? -3.287 10.614 1.723 1.00 74.62 91 ALA A CA 1
ATOM 713 C C . ALA A 1 91 ? -4.481 11.201 2.484 1.00 74.62 91 ALA A C 1
ATOM 715 O O . ALA A 1 91 ? -4.419 11.506 3.672 1.00 74.62 91 ALA A O 1
ATOM 716 N N . ASN A 1 92 ? -5.602 11.313 1.778 1.00 76.31 92 ASN A N 1
ATOM 717 C CA . ASN A 1 92 ? -6.856 11.852 2.270 1.00 76.31 92 ASN A CA 1
ATOM 718 C C . ASN A 1 92 ? -7.925 10.761 2.375 1.00 76.31 92 ASN A C 1
ATOM 720 O O . ASN A 1 92 ? -7.918 9.750 1.671 1.00 76.31 92 ASN A O 1
ATOM 724 N N . ALA A 1 93 ? -8.905 10.996 3.230 1.00 74.88 93 ALA A N 1
ATOM 725 C CA . ALA A 1 93 ? -10.071 10.158 3.415 1.00 74.88 93 ALA A CA 1
ATOM 726 C C . ALA A 1 93 ? -11.317 11.021 3.261 1.00 74.88 93 ALA A C 1
ATOM 728 O O . ALA A 1 93 ? -11.348 12.186 3.654 1.00 74.88 93 ALA A O 1
ATOM 729 N N . THR A 1 94 ? -12.378 10.438 2.713 1.00 71.12 94 THR A N 1
ATOM 730 C CA . THR A 1 94 ? -13.683 11.109 2.654 1.00 71.12 94 THR A CA 1
ATOM 731 C C . THR A 1 94 ? -14.304 11.248 4.048 1.00 71.12 94 THR A C 1
ATOM 733 O O . THR A 1 94 ? -15.162 12.101 4.250 1.00 71.12 94 THR A O 1
ATOM 736 N N . GLN A 1 95 ? -13.872 10.422 5.007 1.00 73.81 95 GLN A N 1
ATOM 737 C CA . GLN A 1 95 ? -14.370 10.412 6.377 1.00 73.81 95 GLN A CA 1
ATOM 738 C C . GLN A 1 95 ? -13.292 10.889 7.362 1.00 73.81 95 GLN A C 1
ATOM 740 O O . GLN A 1 95 ? -12.200 10.319 7.381 1.00 73.81 95 GLN A O 1
ATOM 745 N N . PRO A 1 96 ? -13.590 11.871 8.234 1.00 75.19 96 PRO A N 1
ATOM 746 C CA . PRO A 1 96 ? -12.625 12.371 9.215 1.00 75.19 96 PRO A CA 1
ATOM 747 C C . PRO A 1 96 ? -12.125 11.313 10.210 1.00 75.19 96 PRO A C 1
ATOM 749 O O . PRO A 1 96 ? -10.973 11.358 10.615 1.00 75.19 96 PRO A O 1
ATOM 752 N N . ALA A 1 97 ? -12.957 10.336 10.587 1.00 76.06 97 ALA A N 1
ATOM 753 C CA . ALA A 1 97 ? -12.548 9.286 11.527 1.00 76.06 97 ALA A CA 1
ATOM 754 C C . ALA A 1 97 ? -11.418 8.402 10.964 1.00 76.06 97 ALA A C 1
ATOM 756 O O . ALA A 1 97 ? -10.503 8.013 11.689 1.00 76.06 97 ALA A O 1
ATOM 757 N N . ASP A 1 98 ? -11.449 8.126 9.659 1.00 77.56 98 ASP A N 1
ATOM 758 C CA . ASP A 1 98 ? -10.425 7.330 8.984 1.00 77.56 98 ASP A CA 1
ATOM 759 C C . ASP A 1 98 ? -9.124 8.114 8.765 1.00 77.56 98 ASP A C 1
ATOM 761 O O . ASP A 1 98 ? -8.059 7.500 8.744 1.00 77.56 98 ASP A O 1
ATOM 765 N N . MET A 1 99 ? -9.195 9.453 8.680 1.00 77.25 99 MET A N 1
ATOM 766 C CA . MET A 1 99 ? -8.017 10.332 8.589 1.00 77.25 99 MET A CA 1
ATOM 767 C C . MET A 1 99 ? -7.079 10.199 9.785 1.00 77.25 99 MET A C 1
ATOM 769 O O . MET A 1 99 ? -5.874 10.351 9.631 1.00 77.25 99 MET A O 1
ATOM 773 N N . GLU A 1 100 ? -7.613 9.939 10.976 1.00 79.94 100 GLU A N 1
ATOM 774 C CA . GLU A 1 100 ? -6.793 9.797 12.182 1.00 79.94 100 GLU A CA 1
ATOM 775 C C . GLU A 1 100 ? -6.492 8.337 12.500 1.00 79.94 100 GLU A C 1
ATOM 777 O O . GLU A 1 100 ? -5.375 8.002 12.899 1.00 79.94 100 GLU A O 1
ATOM 782 N N . ARG A 1 101 ? -7.492 7.464 12.340 1.00 82.56 101 ARG A N 1
ATOM 783 C CA . ARG A 1 101 ? -7.396 6.066 12.756 1.00 82.56 101 ARG A CA 1
ATOM 784 C C . ARG A 1 101 ? -6.436 5.268 11.876 1.00 82.56 101 ARG A C 1
ATOM 786 O O . ARG A 1 101 ? -5.545 4.616 12.405 1.00 82.56 101 ARG A O 1
ATOM 793 N N . ILE A 1 102 ? -6.590 5.324 10.552 1.00 83.06 102 ILE A N 1
ATOM 794 C CA . ILE A 1 102 ? -5.829 4.464 9.632 1.00 83.06 102 ILE A CA 1
ATOM 795 C C . ILE A 1 102 ? -4.335 4.824 9.605 1.00 83.06 102 ILE A C 1
ATOM 797 O O . ILE A 1 102 ? -3.522 3.908 9.716 1.00 83.06 102 ILE A O 1
ATOM 801 N N . PRO A 1 103 ? -3.922 6.104 9.521 1.00 82.75 103 PRO A N 1
ATOM 802 C CA . PRO A 1 103 ? -2.505 6.456 9.590 1.00 82.75 103 PRO A CA 1
ATOM 803 C C . PRO A 1 103 ? -1.870 6.052 10.911 1.00 82.75 103 PRO A C 1
ATOM 805 O O . PRO A 1 103 ? -0.746 5.562 10.912 1.00 82.75 103 PRO A O 1
ATOM 808 N N . ARG A 1 104 ? -2.602 6.204 12.022 1.00 84.38 104 ARG A N 1
ATOM 809 C CA . ARG A 1 104 ? -2.138 5.760 13.336 1.00 84.38 104 ARG A CA 1
ATOM 810 C C . ARG A 1 104 ? -1.937 4.248 13.370 1.00 84.38 104 ARG A C 1
ATOM 812 O O . ARG A 1 104 ? -0.868 3.802 13.760 1.00 84.38 104 ARG A O 1
ATOM 819 N N . GLU A 1 105 ? -2.917 3.475 12.905 1.00 85.75 105 GLU A N 1
ATOM 820 C CA . GLU A 1 105 ? -2.808 2.015 12.825 1.00 85.75 105 GLU A CA 1
ATOM 821 C C . GLU A 1 105 ? -1.634 1.578 11.934 1.00 85.75 105 GLU A C 1
ATOM 823 O O . GLU A 1 105 ? -0.878 0.683 12.310 1.00 85.75 105 GLU A O 1
ATOM 828 N N . ILE A 1 106 ? -1.436 2.219 10.779 1.00 83.88 106 ILE A N 1
ATOM 829 C CA . ILE A 1 106 ? -0.296 1.941 9.894 1.00 83.88 106 ILE A CA 1
ATOM 830 C C . ILE A 1 106 ? 1.023 2.228 10.616 1.00 83.88 106 ILE A C 1
ATOM 832 O O . ILE A 1 106 ? 1.930 1.395 10.579 1.00 83.88 106 ILE A O 1
ATOM 836 N N . GLU A 1 107 ? 1.134 3.380 11.277 1.00 86.62 107 GLU A N 1
ATOM 837 C CA . GLU A 1 107 ? 2.359 3.788 11.961 1.00 86.62 107 GLU A CA 1
ATOM 838 C C . GLU A 1 107 ? 2.690 2.872 13.148 1.00 86.62 107 GLU A C 1
ATOM 840 O O . GLU A 1 107 ? 3.838 2.469 13.307 1.00 86.62 107 GLU A O 1
ATOM 845 N N . GLU A 1 108 ? 1.686 2.466 13.929 1.00 87.94 108 GLU A N 1
ATOM 846 C CA . GLU A 1 108 ? 1.852 1.573 15.083 1.00 87.94 108 GLU A CA 1
ATOM 847 C C . GLU A 1 108 ? 2.248 0.139 14.695 1.00 87.94 108 GLU A C 1
ATOM 849 O O . GLU A 1 108 ? 2.918 -0.540 15.472 1.00 87.94 108 GLU A O 1
ATOM 854 N N . ASN A 1 109 ? 1.842 -0.338 13.512 1.00 86.81 109 ASN A N 1
ATOM 855 C CA . ASN A 1 109 ? 2.041 -1.736 13.120 1.00 86.81 109 ASN A CA 1
ATOM 856 C C . ASN A 1 109 ? 3.236 -1.951 12.189 1.00 86.81 109 ASN A C 1
ATOM 858 O O . ASN A 1 109 ? 4.050 -2.844 12.418 1.00 86.81 109 ASN A O 1
ATOM 862 N N . ILE A 1 110 ? 3.320 -1.183 11.103 1.00 84.69 110 ILE A N 1
ATOM 863 C CA . ILE A 1 110 ? 4.353 -1.369 10.074 1.00 84.69 110 ILE A CA 1
ATOM 864 C C . ILE A 1 110 ? 5.264 -0.149 9.942 1.00 84.69 110 ILE A C 1
ATOM 866 O O . ILE A 1 110 ? 6.437 -0.311 9.610 1.00 84.69 110 ILE A O 1
ATOM 870 N N . GLY A 1 111 ? 4.756 1.048 10.228 1.00 85.19 111 GLY A N 1
ATOM 871 C CA . GLY A 1 111 ? 5.423 2.307 9.927 1.00 85.19 111 GLY A CA 1
ATOM 872 C C . GLY A 1 111 ? 5.186 2.730 8.477 1.00 85.19 111 GLY A C 1
ATOM 873 O O . GLY A 1 111 ? 5.359 1.949 7.534 1.00 85.19 111 GLY A O 1
ATOM 874 N N . SER A 1 112 ? 4.832 3.997 8.279 1.00 81.44 112 SER A N 1
ATOM 875 C CA . SER A 1 112 ? 4.600 4.599 6.957 1.00 81.44 112 SER A CA 1
ATOM 876 C C . SER A 1 112 ? 5.792 4.423 6.001 1.00 81.44 112 SER A C 1
ATOM 878 O O . SER A 1 112 ? 5.623 4.039 4.842 1.00 81.44 112 SER A O 1
ATOM 880 N N . VAL A 1 113 ? 7.023 4.594 6.492 1.00 83.31 113 VAL A N 1
ATOM 881 C CA . VAL A 1 113 ? 8.251 4.400 5.696 1.00 83.31 113 VAL A CA 1
ATOM 882 C C . VAL A 1 113 ? 8.379 2.964 5.179 1.00 83.31 113 VAL A C 1
ATOM 884 O O . VAL A 1 113 ? 8.714 2.750 4.014 1.00 83.31 113 VAL A O 1
ATOM 887 N N . GLN A 1 114 ? 8.094 1.967 6.014 1.00 85.12 114 GLN A N 1
ATOM 888 C CA . GLN A 1 114 ? 8.177 0.562 5.607 1.00 85.12 114 GLN A CA 1
ATOM 889 C C . GLN A 1 114 ? 7.045 0.178 4.659 1.00 85.12 114 GLN A C 1
ATOM 891 O O . GLN A 1 114 ? 7.272 -0.581 3.716 1.00 85.12 114 GLN A O 1
ATOM 896 N N . LEU A 1 115 ? 5.843 0.726 4.856 1.00 84.56 115 LEU A N 1
ATOM 897 C CA . LEU A 1 115 ? 4.742 0.536 3.916 1.00 84.56 115 LEU A CA 1
ATOM 898 C C . LEU A 1 115 ? 5.104 1.083 2.525 1.00 84.56 115 LEU A C 1
ATOM 900 O O . LEU A 1 115 ? 4.894 0.393 1.526 1.00 84.56 115 LEU A O 1
ATOM 904 N N . ASN A 1 116 ? 5.733 2.262 2.466 1.00 82.56 116 ASN A N 1
ATOM 905 C CA . ASN A 1 116 ? 6.266 2.836 1.227 1.00 82.56 116 ASN A CA 1
ATOM 906 C C . ASN A 1 116 ? 7.282 1.910 0.549 1.00 82.56 116 ASN A C 1
ATOM 908 O O . ASN A 1 116 ? 7.201 1.696 -0.660 1.00 82.56 116 ASN A O 1
ATOM 912 N N . LEU A 1 117 ? 8.231 1.353 1.307 1.00 84.56 117 LEU A N 1
ATOM 913 C CA . LEU A 1 117 ? 9.239 0.434 0.765 1.00 84.56 117 LEU A CA 1
ATOM 914 C C . LEU A 1 117 ? 8.605 -0.851 0.219 1.00 84.56 117 LEU A C 1
ATOM 916 O O . LEU A 1 117 ? 8.908 -1.249 -0.902 1.00 84.56 117 LEU A O 1
ATOM 920 N N . ARG A 1 118 ? 7.658 -1.459 0.944 1.00 86.44 118 ARG A N 1
ATOM 921 C CA . ARG A 1 118 ? 6.960 -2.665 0.464 1.00 86.44 118 ARG A CA 1
ATOM 922 C C . ARG A 1 118 ? 6.121 -2.408 -0.779 1.00 86.44 118 ARG A C 1
ATOM 924 O O . ARG A 1 118 ? 6.057 -3.264 -1.660 1.00 86.44 118 ARG A O 1
ATOM 931 N N . LEU A 1 119 ? 5.490 -1.238 -0.870 1.00 83.38 119 LEU A N 1
ATOM 932 C CA . LEU A 1 119 ? 4.790 -0.845 -2.087 1.00 83.38 119 LEU A CA 1
ATOM 933 C C . LEU A 1 119 ? 5.767 -0.709 -3.256 1.00 83.38 119 LEU A C 1
ATOM 935 O O . LEU A 1 119 ? 5.493 -1.234 -4.332 1.00 83.38 119 LEU A O 1
ATOM 939 N N . LYS A 1 120 ? 6.926 -0.081 -3.033 1.00 81.50 120 LYS A N 1
ATOM 940 C CA . LYS A 1 120 ? 8.002 0.020 -4.026 1.00 81.50 120 LYS A CA 1
ATOM 941 C C . LYS A 1 120 ? 8.466 -1.350 -4.525 1.00 81.50 120 LYS A C 1
ATOM 943 O O . LYS A 1 120 ? 8.529 -1.555 -5.736 1.00 81.50 120 LYS A O 1
ATOM 948 N N . ASP A 1 121 ? 8.666 -2.309 -3.630 1.00 83.25 121 ASP A N 1
ATOM 949 C CA . ASP A 1 121 ? 9.029 -3.682 -4.004 1.00 83.25 121 ASP A CA 1
ATOM 950 C C . ASP A 1 121 ? 7.929 -4.381 -4.820 1.00 83.25 121 ASP A C 1
ATOM 952 O O . ASP A 1 121 ? 8.213 -5.060 -5.814 1.00 83.25 121 ASP A O 1
ATOM 956 N N . ALA A 1 122 ? 6.658 -4.193 -4.448 1.00 82.44 122 ALA A N 1
ATOM 957 C CA . ALA A 1 122 ? 5.523 -4.753 -5.182 1.00 82.44 122 ALA A CA 1
ATOM 958 C C . ALA A 1 122 ? 5.402 -4.174 -6.605 1.00 82.44 122 ALA A C 1
ATOM 960 O O . ALA A 1 122 ? 5.047 -4.899 -7.541 1.00 82.44 122 ALA A O 1
ATOM 961 N N . LEU A 1 123 ? 5.738 -2.893 -6.794 1.00 79.56 123 LEU A N 1
ATOM 962 C CA . LEU A 1 123 ? 5.786 -2.251 -8.113 1.00 79.56 123 LEU A CA 1
ATOM 963 C C . LEU A 1 123 ? 6.874 -2.857 -8.996 1.00 79.56 123 LEU A C 1
ATOM 965 O O . LEU A 1 123 ? 6.588 -3.213 -10.139 1.00 79.56 123 LEU A O 1
ATOM 969 N N . VAL A 1 124 ? 8.094 -3.004 -8.466 1.00 79.50 124 VAL A N 1
ATOM 970 C CA . VAL A 1 124 ? 9.220 -3.619 -9.192 1.00 79.50 124 VAL A CA 1
ATOM 971 C C . VAL A 1 124 ? 8.861 -5.049 -9.588 1.00 79.50 124 VAL A C 1
ATOM 973 O O . VAL A 1 124 ? 8.911 -5.398 -10.764 1.00 79.50 124 VAL A O 1
ATOM 976 N N . THR A 1 125 ? 8.361 -5.836 -8.633 1.00 78.75 125 THR A N 1
ATOM 977 C CA . THR A 1 125 ? 7.936 -7.225 -8.866 1.00 78.75 125 THR A CA 1
ATOM 978 C C . THR A 1 125 ? 6.857 -7.321 -9.953 1.00 78.75 125 THR A C 1
ATOM 980 O O . THR A 1 125 ? 6.895 -8.208 -10.810 1.00 78.75 125 THR A O 1
ATOM 983 N N . SER A 1 126 ? 5.894 -6.394 -9.949 1.00 73.81 126 SER A N 1
ATOM 984 C CA . SER A 1 126 ? 4.825 -6.340 -10.954 1.00 73.81 126 SER A CA 1
ATOM 985 C C . SER A 1 126 ? 5.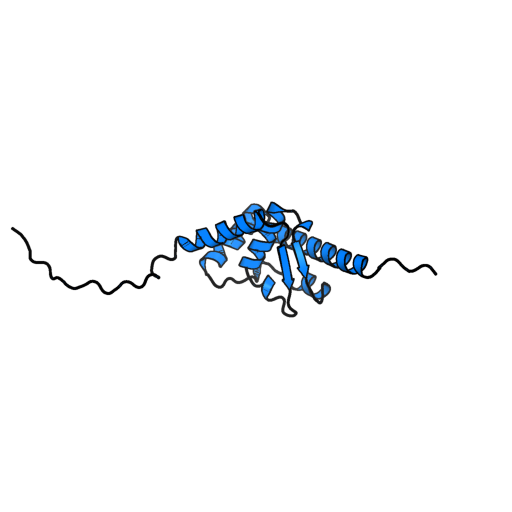348 -5.940 -12.341 1.00 73.81 126 SER A C 1
ATOM 987 O O . SER A 1 126 ? 4.863 -6.451 -13.355 1.00 73.81 126 SER A O 1
ATOM 989 N N . ALA A 1 127 ? 6.339 -5.046 -12.409 1.00 70.44 127 ALA A N 1
ATOM 990 C CA 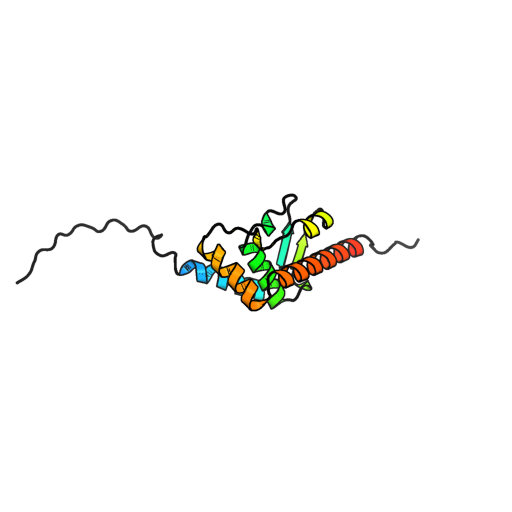. ALA A 1 127 ? 6.982 -4.638 -13.655 1.00 70.44 127 ALA A CA 1
ATOM 991 C C . ALA A 1 127 ? 7.804 -5.782 -14.274 1.00 70.44 127 ALA A C 1
ATOM 993 O O . ALA A 1 127 ? 7.657 -6.057 -15.469 1.00 70.44 127 ALA A O 1
ATOM 994 N N . ASP A 1 128 ? 8.573 -6.510 -13.462 1.00 67.12 128 ASP A N 1
ATOM 995 C CA . ASP A 1 128 ? 9.360 -7.668 -13.900 1.00 67.12 128 ASP A CA 1
ATOM 996 C C . ASP A 1 128 ? 8.466 -8.782 -14.459 1.00 67.12 128 ASP A C 1
ATOM 998 O O . ASP A 1 128 ? 8.745 -9.349 -15.520 1.00 67.12 128 ASP A O 1
ATOM 1002 N N . HIS A 1 129 ? 7.323 -9.043 -13.814 1.00 62.56 129 HIS A N 1
ATOM 1003 C CA . HIS A 1 129 ? 6.326 -9.989 -14.324 1.00 62.56 129 HIS A CA 1
ATOM 1004 C C . HIS A 1 129 ? 5.791 -9.591 -15.709 1.00 62.56 129 HIS A C 1
ATOM 1006 O O . HIS A 1 129 ? 5.601 -10.446 -16.579 1.00 62.56 129 HIS A O 1
ATOM 1012 N N . LYS A 1 130 ? 5.568 -8.291 -15.950 1.00 58.28 130 LYS A N 1
ATOM 1013 C CA . LYS A 1 130 ? 5.160 -7.791 -17.273 1.00 58.28 130 LYS A CA 1
ATOM 1014 C C . LYS A 1 130 ? 6.283 -7.904 -18.307 1.00 58.28 130 LYS A C 1
ATOM 1016 O O . LYS A 1 130 ? 5.979 -8.163 -19.469 1.00 58.28 130 LYS A O 1
ATOM 1021 N N . ALA A 1 131 ? 7.545 -7.704 -17.923 1.00 58.09 131 ALA A N 1
ATOM 1022 C CA . ALA A 1 131 ? 8.694 -7.807 -18.825 1.00 58.09 131 ALA A CA 1
ATOM 1023 C C . ALA A 1 131 ? 8.982 -9.261 -19.243 1.00 58.09 131 ALA A C 1
ATOM 1025 O O . ALA A 1 131 ? 9.211 -9.526 -20.426 1.00 58.09 131 ALA A O 1
ATOM 1026 N N . SER A 1 132 ? 8.883 -10.201 -18.298 1.00 57.84 132 SER A N 1
ATOM 1027 C CA . SER A 1 132 ? 9.032 -11.642 -18.544 1.00 57.84 132 SER A CA 1
ATOM 1028 C C . SER A 1 132 ? 7.960 -12.169 -19.508 1.00 57.84 132 SER A C 1
ATOM 1030 O O . SER A 1 132 ? 8.275 -12.827 -20.493 1.00 57.84 132 SER A O 1
ATOM 1032 N N . ASN A 1 133 ? 6.699 -11.753 -19.338 1.00 54.91 133 ASN A N 1
ATOM 1033 C CA . ASN A 1 133 ? 5.608 -12.147 -20.240 1.00 54.91 133 ASN A CA 1
ATOM 1034 C C . ASN A 1 133 ? 5.671 -11.514 -21.646 1.00 54.91 133 ASN A C 1
ATOM 1036 O O . ASN A 1 133 ? 4.952 -11.958 -22.541 1.00 54.91 133 ASN A O 1
ATOM 1040 N N . ARG A 1 134 ? 6.498 -10.480 -21.867 1.00 49.91 134 ARG A N 1
ATOM 1041 C CA . ARG A 1 134 ? 6.751 -9.921 -23.213 1.00 49.91 134 ARG A CA 1
ATOM 1042 C C . ARG A 1 134 ? 7.852 -10.668 -23.965 1.00 49.91 134 ARG A C 1
ATOM 1044 O O . ARG A 1 134 ? 7.855 -10.632 -25.191 1.00 49.91 134 ARG A O 1
ATOM 1051 N N . HIS A 1 135 ? 8.727 -11.376 -23.255 1.00 47.16 135 HIS A N 1
ATOM 1052 C CA . HIS A 1 135 ? 9.641 -12.356 -23.837 1.00 47.16 135 HIS A CA 1
ATOM 1053 C C . HIS A 1 135 ? 8.946 -13.721 -23.872 1.00 47.16 135 HIS A C 1
ATOM 1055 O O . HIS A 1 135 ? 9.318 -14.656 -23.167 1.00 47.16 135 HIS A O 1
ATOM 1061 N N . GLY A 1 136 ? 7.894 -13.833 -24.692 1.00 43.91 136 GLY A N 1
ATOM 1062 C CA . GLY A 1 136 ? 7.378 -15.147 -25.075 1.00 43.91 136 GLY A CA 1
ATOM 1063 C C . GLY A 1 136 ? 8.507 -15.998 -25.673 1.00 43.91 136 GLY A C 1
ATOM 1064 O O . GLY A 1 136 ? 9.475 -15.421 -26.177 1.00 43.91 136 GLY A O 1
ATOM 1065 N N . PRO A 1 137 ? 8.416 -17.342 -25.616 1.00 47.06 137 PRO A N 1
ATOM 1066 C CA . PRO A 1 137 ? 9.465 -18.209 -26.134 1.00 47.06 137 PRO A CA 1
ATOM 1067 C C . PRO A 1 137 ? 9.763 -17.787 -27.568 1.00 47.06 137 PRO A C 1
ATOM 1069 O O . PRO A 1 137 ? 8.879 -17.829 -28.431 1.00 47.06 137 PRO A O 1
ATOM 1072 N N . GLY A 1 138 ? 10.992 -17.317 -27.789 1.00 48.53 138 GLY A N 1
ATOM 1073 C CA . GLY A 1 138 ? 11.518 -17.119 -29.123 1.00 48.53 138 GLY A CA 1
ATOM 1074 C C . GLY A 1 138 ? 1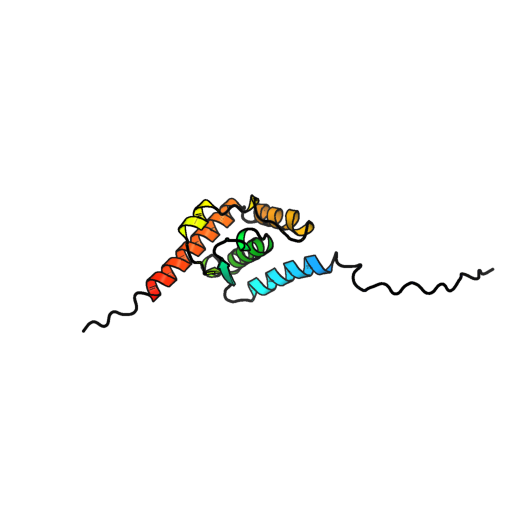1.243 -18.402 -29.888 1.00 48.53 138 GLY A C 1
ATOM 1075 O O . GLY A 1 138 ? 11.619 -19.491 -29.456 1.00 48.53 138 GLY A O 1
ATOM 1076 N N . LYS A 1 139 ? 10.488 -18.289 -30.979 1.00 49.12 139 LYS A N 1
ATOM 1077 C CA . LYS A 1 139 ? 10.508 -19.319 -32.005 1.00 49.12 139 LYS A CA 1
ATOM 1078 C C . LYS A 1 139 ? 11.925 -19.299 -32.559 1.00 49.12 139 LYS A C 1
ATOM 1080 O O . LYS A 1 139 ? 12.211 -18.508 -33.452 1.00 49.12 139 LYS A O 1
ATOM 1085 N N . ASP A 1 140 ? 12.784 -20.128 -31.986 1.00 50.50 140 ASP A N 1
ATOM 1086 C CA . ASP A 1 140 ? 14.019 -20.547 -32.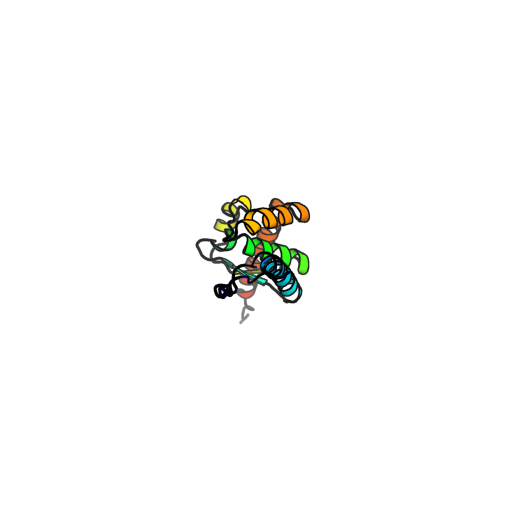626 1.00 50.50 140 ASP A CA 1
ATOM 1087 C C . ASP A 1 140 ? 13.597 -21.333 -33.876 1.00 50.50 140 ASP A C 1
ATOM 1089 O O . ASP A 1 140 ? 13.117 -22.467 -33.797 1.00 50.50 140 ASP A O 1
ATOM 1093 N N . THR A 1 141 ? 13.632 -20.645 -35.016 1.00 49.91 141 THR A N 1
ATOM 1094 C CA . THR A 1 141 ? 13.648 -21.235 -36.361 1.00 49.91 141 THR A CA 1
ATOM 1095 C C . THR A 1 141 ? 15.051 -21.678 -36.714 1.00 49.91 141 THR A C 1
ATOM 1097 O O . THR A 1 141 ? 15.972 -20.870 -36.450 1.00 49.91 141 THR A O 1
#